Protein AF-A0A345ILT1-F1 (afdb_monomer)

Foldseek 3Di:
DDDPDDDPPPPPPPPVPPPQPFDQDPNATEGEDADPPDDPPDQKAWDDDPRHIYIYGHPVNDDLLSVQLRVQLVVCVVVQVVVQQVLVVVPPVCRPSSSSRSNVRSVVVVVVVVVPVVVVVVVVPPPDD

Radius of gyration: 21.68 Å; Cα contacts (8 Å, |Δi|>4): 166; chains: 1; bounding box: 32×53×78 Å

Solvent-accessible surface area (backbone atoms only — not comparable to full-atom values): 7769 Å² total; per-residue (Å²): 137,92,89,86,87,88,85,84,83,79,82,72,74,80,62,81,72,74,80,42,63,72,44,71,57,96,84,43,41,35,32,48,44,80,41,80,92,55,62,90,95,51,54,59,49,58,44,84,53,98,91,26,32,42,35,38,27,26,80,94,53,77,42,74,55,53,57,33,23,37,47,23,45,61,72,43,71,69,64,38,62,84,58,44,55,65,22,38,84,82,34,75,80,16,34,46,21,55,49,22,45,6,50,51,44,16,50,53,53,48,56,53,61,68,62,38,67,81,46,54,72,62,60,76,70,74,85,81,129

Structure (mmCIF, N/CA/C/O backbone):
data_AF-A0A345ILT1-F1
#
_entry.id   AF-A0A345ILT1-F1
#
loop_
_atom_site.group_PDB
_atom_site.id
_atom_site.type_symbol
_atom_site.label_atom_id
_atom_site.label_alt_id
_atom_site.label_comp_id
_atom_site.label_asym_id
_atom_site.label_entity_id
_atom_site.label_seq_id
_atom_site.pdbx_PDB_ins_code
_atom_site.Cartn_x
_atom_site.Cartn_y
_atom_site.Cartn_z
_atom_site.occupancy
_atom_site.B_iso_or_equiv
_atom_site.auth_seq_id
_atom_site.auth_comp_id
_atom_site.auth_asym_id
_atom_site.auth_atom_id
_atom_site.pdbx_PDB_model_num
ATOM 1 N N . MET A 1 1 ? -11.183 -17.141 58.256 1.00 47.41 1 MET A N 1
ATOM 2 C CA . MET A 1 1 ? -10.389 -16.705 57.073 1.00 47.41 1 MET A CA 1
ATOM 3 C C . MET A 1 1 ? -11.132 -17.110 55.795 1.00 47.41 1 MET A C 1
ATOM 5 O O . MET A 1 1 ? -11.950 -18.013 55.892 1.00 47.41 1 MET A O 1
ATOM 9 N N . LYS A 1 2 ? -10.848 -16.487 54.634 1.00 47.28 2 LYS A N 1
ATOM 10 C CA . LYS A 1 2 ? -11.517 -16.680 53.313 1.00 47.28 2 LYS A CA 1
ATOM 11 C C . LYS A 1 2 ? -12.909 -16.022 53.119 1.00 47.28 2 LYS A C 1
ATOM 13 O O . LYS A 1 2 ? -13.900 -16.703 52.892 1.00 47.28 2 LYS A O 1
ATOM 18 N N . LYS A 1 3 ? -12.953 -14.682 53.104 1.00 49.16 3 LYS A N 1
ATOM 19 C CA . LYS A 1 3 ? -13.988 -13.868 52.417 1.00 49.16 3 LYS A CA 1
ATOM 20 C C . LYS A 1 3 ? -13.350 -12.600 51.812 1.00 49.16 3 LYS A C 1
ATOM 22 O O . LYS A 1 3 ? -13.637 -11.500 52.262 1.00 49.16 3 LYS A O 1
ATOM 27 N N . LEU A 1 4 ? -12.410 -12.752 50.868 1.00 53.56 4 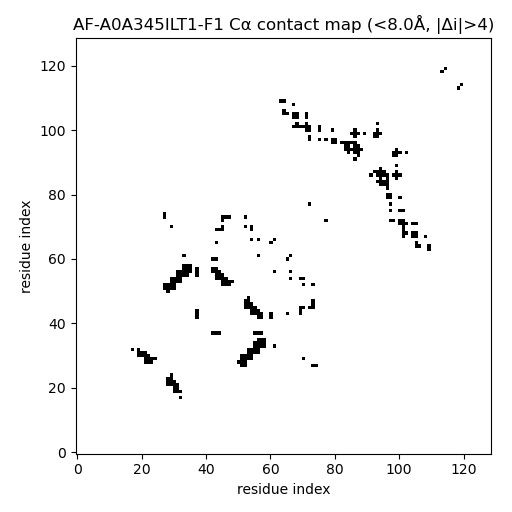LEU A N 1
ATOM 28 C CA . LEU A 1 4 ? -11.697 -11.605 50.270 1.00 53.56 4 LEU A CA 1
ATOM 29 C C . LEU A 1 4 ? -11.082 -11.889 48.878 1.00 53.56 4 LEU A C 1
ATOM 31 O O . LEU A 1 4 ? -9.928 -11.561 48.636 1.00 53.56 4 LEU A O 1
ATOM 35 N N . LEU A 1 5 ? -11.818 -12.538 47.967 1.00 49.97 5 LEU A N 1
ATOM 36 C CA . LEU A 1 5 ? -11.352 -12.814 46.591 1.00 49.97 5 LEU A CA 1
ATOM 37 C C . LEU A 1 5 ? -12.488 -12.696 45.552 1.00 49.97 5 LEU A C 1
ATOM 39 O O . LEU A 1 5 ? -12.626 -13.531 44.666 1.00 49.97 5 LEU A O 1
ATOM 43 N N . LEU A 1 6 ? -13.326 -11.659 45.664 1.00 49.72 6 LEU A N 1
ATOM 44 C CA . LEU A 1 6 ? -14.393 -11.375 44.692 1.00 49.72 6 LEU A CA 1
ATOM 45 C C . LEU A 1 6 ? -14.473 -9.869 44.365 1.00 49.72 6 LEU A C 1
ATOM 47 O O . LEU A 1 6 ? -15.505 -9.230 44.529 1.00 49.72 6 LEU A O 1
ATOM 51 N N . ALA A 1 7 ? -13.339 -9.288 43.960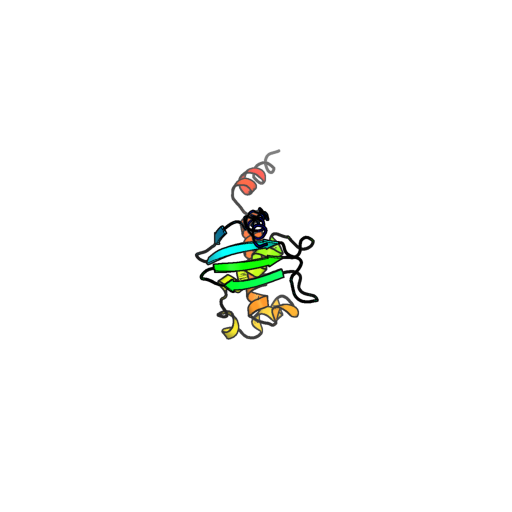 1.00 45.56 7 ALA A N 1
ATOM 52 C CA . ALA A 1 7 ? -13.211 -7.851 43.681 1.00 45.56 7 ALA A CA 1
ATOM 53 C C . ALA A 1 7 ? -12.246 -7.536 42.516 1.00 45.56 7 ALA A C 1
ATOM 55 O O . ALA A 1 7 ? -11.592 -6.498 42.521 1.00 45.56 7 ALA A O 1
ATOM 56 N N . LEU A 1 8 ? -12.121 -8.435 41.528 1.00 46.31 8 LEU A N 1
ATOM 57 C CA . LEU A 1 8 ? -11.180 -8.269 40.405 1.00 46.31 8 LEU A CA 1
ATOM 58 C C . LEU A 1 8 ? -11.764 -8.645 39.027 1.00 46.31 8 LEU A C 1
ATOM 60 O O . LEU A 1 8 ? -11.050 -9.113 38.149 1.00 46.31 8 LEU A O 1
ATOM 64 N N . SER A 1 9 ? -13.070 -8.439 38.836 1.00 49.53 9 SER A N 1
ATOM 65 C CA . SER A 1 9 ? -13.788 -8.702 37.573 1.00 49.53 9 SER A CA 1
ATOM 66 C C . SER A 1 9 ? -14.469 -7.464 36.964 1.00 49.53 9 SER A C 1
ATOM 68 O O . SER A 1 9 ? -15.180 -7.588 35.973 1.00 49.53 9 SER A O 1
ATOM 70 N N . LEU A 1 10 ? -14.249 -6.270 37.532 1.00 47.06 10 LEU A N 1
ATOM 71 C CA . LEU A 1 10 ? -14.857 -5.005 37.080 1.00 47.06 10 LEU A CA 1
ATOM 72 C C . LEU A 1 10 ? -13.886 -4.017 36.417 1.00 47.06 10 LEU A C 1
ATOM 74 O O . LEU A 1 10 ? -14.286 -2.908 36.075 1.00 47.06 10 LEU A O 1
ATOM 78 N N . LEU A 1 11 ? -12.655 -4.438 36.115 1.00 46.91 11 LEU A N 1
ATOM 79 C CA . LEU A 1 11 ? -11.849 -3.775 35.085 1.00 46.91 11 LEU A CA 1
ATOM 80 C C . LEU A 1 11 ? -12.326 -4.234 33.701 1.00 46.91 11 LEU A C 1
ATOM 82 O O . LEU A 1 11 ? -11.602 -4.872 32.939 1.00 46.91 11 LEU A O 1
ATOM 86 N N . CYS A 1 12 ? -13.580 -3.894 33.390 1.00 44.66 12 CYS A N 1
ATOM 87 C CA . CYS A 1 12 ? -14.046 -3.827 32.017 1.00 44.66 12 CYS A CA 1
ATOM 88 C C . CYS A 1 12 ? -13.291 -2.665 31.372 1.00 44.66 12 CYS A C 1
ATOM 90 O O . CYS A 1 12 ? -13.715 -1.511 31.438 1.00 44.66 12 CYS A O 1
ATOM 92 N N . SER A 1 13 ? -12.104 -2.966 30.845 1.00 46.03 13 SER A N 1
ATOM 93 C CA . SER A 1 13 ? -11.289 -2.005 30.122 1.00 46.03 13 SER A CA 1
ATOM 94 C C . SER A 1 13 ? -12.055 -1.561 28.885 1.00 46.03 13 SER A C 1
ATOM 96 O O . SER A 1 13 ? -11.930 -2.160 27.817 1.00 46.03 13 SER A O 1
ATOM 98 N N . CYS A 1 14 ? -12.785 -0.455 29.024 1.00 48.41 14 CYS A N 1
ATOM 99 C CA . CYS A 1 14 ? -13.198 0.416 27.933 1.00 48.41 14 CYS A CA 1
ATO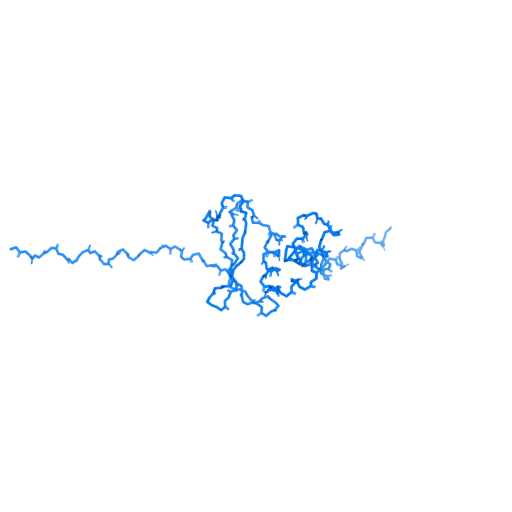M 100 C C . CYS A 1 14 ? -11.957 1.079 27.316 1.00 48.41 14 CYS A C 1
ATOM 102 O O . CYS A 1 14 ? -11.858 2.301 27.229 1.00 48.41 14 CYS A O 1
ATOM 104 N N . ALA A 1 15 ? -10.997 0.261 26.875 1.00 48.28 15 ALA A N 1
ATOM 105 C CA . ALA A 1 15 ? -10.126 0.662 25.799 1.00 48.28 15 ALA A CA 1
ATOM 106 C C . ALA A 1 15 ? -11.061 1.057 24.650 1.00 48.28 15 ALA A C 1
ATOM 108 O O . ALA A 1 15 ? -11.935 0.255 24.296 1.00 48.28 15 ALA A O 1
ATOM 109 N N . PRO A 1 16 ? -10.928 2.259 24.067 1.00 44.34 16 PRO A N 1
ATOM 110 C CA . PRO A 1 16 ? -11.547 2.509 22.787 1.00 44.34 16 PRO A CA 1
ATOM 111 C C . PRO A 1 16 ? -10.925 1.494 21.832 1.00 44.34 16 PRO A C 1
ATOM 113 O O . PRO A 1 16 ? -9.778 1.639 21.407 1.00 44.34 16 PRO A O 1
ATOM 116 N N . ALA A 1 17 ? -11.671 0.431 21.531 1.00 45.09 17 ALA A N 1
ATOM 117 C CA . ALA A 1 17 ? -11.400 -0.393 20.375 1.00 45.09 17 ALA A CA 1
ATOM 118 C C . ALA A 1 17 ? -11.501 0.571 19.199 1.00 45.09 17 ALA A C 1
ATOM 120 O O . ALA A 1 17 ? -12.613 0.923 18.802 1.00 45.09 17 ALA A O 1
ATOM 121 N N . LEU A 1 18 ? -10.342 1.080 18.747 1.00 42.72 18 LEU A N 1
ATOM 122 C CA . LEU A 1 18 ? -10.237 2.040 17.655 1.00 42.72 18 LEU A CA 1
ATOM 123 C C . LEU A 1 18 ? -11.155 1.522 16.559 1.00 42.72 18 LEU A C 1
ATOM 125 O O . LEU A 1 18 ? -10.899 0.441 16.018 1.00 42.72 18 LEU A O 1
ATOM 129 N N . GLN A 1 19 ? -12.240 2.256 16.295 1.00 44.56 19 GLN A N 1
ATOM 130 C CA . GLN A 1 19 ? -13.208 1.904 15.267 1.00 44.56 19 GLN A CA 1
ATOM 131 C C . GLN A 1 19 ? -12.507 2.087 13.927 1.00 44.56 19 GLN A C 1
ATOM 133 O O . GLN A 1 19 ? -12.617 3.120 13.277 1.00 44.56 19 GLN A O 1
ATOM 138 N N . SER A 1 20 ? -11.717 1.075 13.571 1.00 53.62 20 SER A N 1
ATOM 139 C CA . SER A 1 20 ? -11.012 0.960 12.309 1.00 53.62 20 SER A CA 1
ATOM 140 C C . SER A 1 20 ? -12.098 0.986 11.245 1.00 53.62 20 SER A C 1
ATOM 142 O O . SER A 1 20 ? -12.893 0.038 11.215 1.00 53.62 20 SER A O 1
ATOM 144 N N . PRO A 1 21 ? -12.210 2.055 10.434 1.00 60.97 21 PRO A N 1
ATOM 145 C CA . PRO A 1 21 ? -13.288 2.157 9.470 1.00 60.97 21 PRO A CA 1
ATOM 146 C C . PRO A 1 21 ? -13.183 0.962 8.527 1.00 60.97 21 PRO A C 1
ATOM 148 O O . PRO A 1 21 ? -12.169 0.771 7.854 1.00 60.97 21 PRO A O 1
ATOM 151 N N . ALA A 1 22 ? -14.215 0.120 8.558 1.00 68.25 22 ALA A N 1
ATOM 152 C CA . ALA A 1 22 ? -14.333 -1.025 7.680 1.00 68.25 22 ALA A CA 1
ATOM 153 C C . ALA A 1 22 ? -14.967 -0.547 6.374 1.00 68.25 22 ALA A C 1
ATOM 155 O O . ALA A 1 22 ? -16.083 -0.028 6.378 1.00 68.25 22 ALA A O 1
ATOM 156 N N . ALA A 1 23 ? -14.250 -0.711 5.269 1.00 78.88 23 ALA A N 1
ATOM 157 C CA . ALA A 1 23 ? -14.709 -0.339 3.937 1.00 78.88 23 ALA A CA 1
ATOM 158 C C . ALA A 1 23 ? -14.544 -1.530 2.994 1.00 78.88 23 ALA A C 1
ATOM 160 O O . ALA A 1 23 ? -13.636 -2.331 3.180 1.00 78.88 23 ALA A O 1
ATOM 161 N N . THR A 1 24 ? -15.370 -1.628 1.955 1.00 85.81 24 THR A N 1
ATOM 162 C CA . THR A 1 24 ? -15.113 -2.549 0.842 1.00 85.81 24 THR A CA 1
ATOM 163 C C . THR A 1 24 ? -14.712 -1.723 -0.368 1.00 85.81 24 THR A C 1
ATOM 165 O O . THR A 1 24 ? -15.528 -0.962 -0.887 1.00 85.81 24 THR A O 1
ATOM 168 N N . ILE A 1 25 ? -13.462 -1.849 -0.809 1.00 85.31 25 ILE A N 1
ATOM 169 C CA . ILE A 1 25 ? -12.898 -1.061 -1.911 1.00 85.31 25 ILE A CA 1
ATOM 170 C C . ILE A 1 25 ? -12.522 -2.030 -3.031 1.00 85.31 25 ILE A C 1
ATOM 172 O O . ILE A 1 25 ? -11.738 -2.948 -2.824 1.00 85.31 25 ILE A O 1
ATOM 176 N N . HIS A 1 26 ? -13.144 -1.877 -4.204 1.00 86.19 26 HIS A N 1
ATOM 177 C CA . HIS A 1 26 ? -12.990 -2.793 -5.349 1.00 86.19 26 HIS A CA 1
ATOM 178 C C . HIS A 1 26 ? -13.174 -4.289 -5.003 1.00 86.19 26 HIS A C 1
ATOM 180 O O . HIS A 1 26 ? -12.513 -5.155 -5.563 1.00 86.19 26 HIS A O 1
ATOM 186 N N . GLY A 1 27 ? -14.084 -4.597 -4.071 1.00 85.94 27 GLY A N 1
ATOM 187 C CA . GLY A 1 27 ? -14.350 -5.965 -3.606 1.00 85.94 27 GLY A CA 1
ATOM 188 C C . GLY A 1 27 ? -13.423 -6.462 -2.490 1.00 85.94 27 GLY A C 1
ATOM 189 O O . GLY A 1 27 ? -13.726 -7.483 -1.881 1.00 85.94 27 GLY A O 1
ATOM 190 N N . VAL A 1 28 ? -12.356 -5.729 -2.154 1.00 89.06 28 VAL A N 1
ATOM 191 C CA . VAL A 1 28 ? -11.495 -6.014 -0.997 1.00 89.06 28 VAL A CA 1
ATOM 192 C C . VAL A 1 28 ? -12.134 -5.421 0.263 1.00 89.06 28 VAL A C 1
ATOM 194 O O . VAL A 1 28 ? -12.282 -4.199 0.332 1.00 89.06 28 VAL A O 1
ATOM 197 N N . PRO A 1 29 ? -12.509 -6.223 1.276 1.00 92.88 29 PRO A N 1
ATOM 198 C CA . PRO A 1 29 ? -12.836 -5.706 2.600 1.00 92.88 29 PRO A CA 1
ATOM 199 C C . PRO A 1 29 ? -11.551 -5.251 3.306 1.00 92.88 29 PRO A C 1
ATOM 201 O O . PRO A 1 29 ? -10.611 -6.026 3.466 1.00 92.88 29 PRO A O 1
ATOM 204 N N . VAL A 1 30 ? -11.513 -3.992 3.733 1.00 92.62 30 VAL A N 1
ATOM 205 C CA . VAL A 1 30 ? -10.354 -3.288 4.298 1.00 92.62 30 VAL A CA 1
ATOM 206 C C . VAL A 1 30 ? -10.667 -2.808 5.712 1.00 92.62 30 VAL A C 1
ATOM 208 O O . VAL A 1 30 ? -11.780 -2.357 5.987 1.00 92.62 30 VAL A O 1
ATOM 211 N N . ARG A 1 31 ? -9.672 -2.844 6.601 1.00 94.31 31 ARG A N 1
ATOM 212 C CA . ARG A 1 31 ? -9.669 -2.134 7.887 1.00 94.31 31 ARG A CA 1
ATOM 213 C C . ARG A 1 31 ? -8.400 -1.304 8.022 1.00 94.31 31 ARG A C 1
ATOM 215 O O . ARG A 1 31 ? -7.309 -1.816 7.788 1.00 94.31 31 ARG A O 1
ATOM 222 N N . TYR A 1 32 ? -8.546 -0.059 8.461 1.00 92.25 32 TYR A N 1
ATOM 223 C CA . TYR A 1 32 ? -7.428 0.854 8.699 1.00 92.25 32 TYR A CA 1
ATOM 224 C C . TYR A 1 32 ? -7.122 0.996 10.192 1.00 92.25 32 TYR A C 1
ATOM 226 O O . TYR A 1 32 ? -8.010 1.345 10.968 1.00 92.25 32 TYR A O 1
ATOM 234 N N . GLN A 1 33 ? -5.867 0.780 10.586 1.00 94.25 33 GLN A N 1
ATOM 235 C CA . GLN A 1 33 ? -5.395 0.918 11.964 1.00 94.25 33 GLN A CA 1
ATOM 236 C C . GLN A 1 33 ? -4.190 1.868 12.036 1.00 94.25 33 GLN A C 1
ATOM 238 O O . GLN A 1 33 ? -3.112 1.566 11.530 1.00 94.25 33 GLN A O 1
ATOM 243 N N . VAL A 1 34 ? -4.339 2.992 12.737 1.00 94.12 34 VAL A N 1
ATOM 244 C CA . VAL A 1 34 ? -3.197 3.850 13.084 1.00 94.12 34 VAL A CA 1
ATOM 245 C C . VAL A 1 34 ? -2.447 3.221 14.263 1.00 94.12 34 VAL A C 1
ATOM 247 O O . VAL A 1 34 ? -3.068 2.883 15.274 1.00 94.12 34 VAL A O 1
ATOM 250 N N . THR A 1 35 ? -1.135 3.001 14.139 1.00 92.75 35 THR A N 1
ATOM 251 C CA . THR A 1 35 ? -0.335 2.336 15.183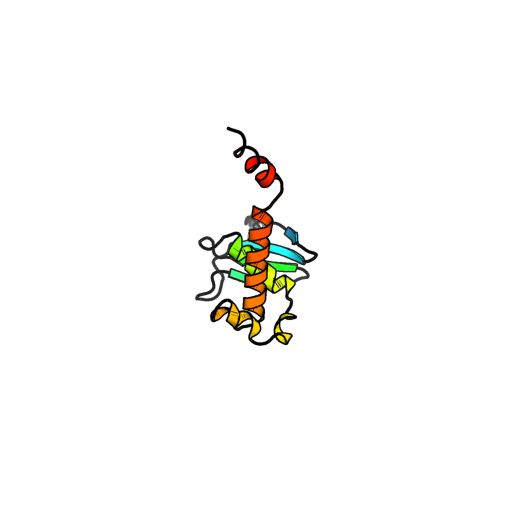 1.00 92.75 35 THR A CA 1
ATOM 252 C C . THR A 1 35 ? 1.166 2.614 15.067 1.00 92.75 35 THR A C 1
ATOM 254 O O . THR A 1 35 ? 1.703 2.710 13.969 1.00 92.75 35 THR A O 1
ATOM 257 N N . GLU A 1 36 ? 1.854 2.677 16.209 1.00 92.00 36 GLU A N 1
ATOM 258 C CA . GLU A 1 36 ? 3.325 2.701 16.278 1.00 92.00 36 GLU A CA 1
ATOM 259 C C . GLU A 1 36 ? 3.954 1.300 16.179 1.00 92.00 36 GLU A C 1
ATOM 261 O O . GLU A 1 36 ? 5.157 1.171 15.952 1.00 92.00 36 GLU A O 1
ATOM 266 N N . ALA A 1 37 ? 3.155 0.234 16.327 1.00 91.12 37 ALA A N 1
ATOM 267 C CA . ALA A 1 37 ? 3.610 -1.157 16.335 1.00 91.12 37 ALA A CA 1
ATOM 268 C C . ALA A 1 37 ? 3.872 -1.693 14.910 1.00 91.12 37 ALA A C 1
ATOM 270 O O . ALA A 1 37 ? 3.238 -2.647 14.454 1.00 91.12 37 ALA A O 1
ATOM 271 N N . LEU A 1 38 ? 4.811 -1.052 14.213 1.00 92.44 38 LEU A N 1
ATOM 272 C CA . LEU A 1 38 ? 5.314 -1.413 12.887 1.00 92.44 38 LEU A CA 1
ATOM 273 C C . LEU A 1 38 ? 6.839 -1.619 12.928 1.00 92.44 38 LEU A C 1
ATOM 275 O O . LEU A 1 38 ? 7.504 -0.935 13.715 1.00 92.44 38 LEU A O 1
ATOM 279 N N . PRO A 1 39 ? 7.410 -2.507 12.086 1.00 89.62 39 PRO A N 1
ATOM 280 C CA . PRO A 1 39 ? 8.853 -2.748 12.030 1.00 89.62 39 PRO A CA 1
ATOM 281 C C . PRO A 1 39 ? 9.698 -1.475 11.852 1.00 89.62 39 PRO A C 1
ATOM 283 O O . PRO A 1 39 ? 9.240 -0.448 11.339 1.00 89.62 39 PRO A O 1
ATOM 286 N N . GLY A 1 40 ? 10.961 -1.529 12.283 1.00 88.00 40 GLY A N 1
ATOM 287 C CA . GLY A 1 40 ? 11.906 -0.422 12.103 1.00 88.00 40 GLY A CA 1
ATOM 288 C C . GLY A 1 40 ? 12.020 -0.018 10.629 1.00 88.00 40 GLY A C 1
ATOM 289 O O . GLY A 1 40 ? 12.084 -0.876 9.758 1.00 88.00 40 GLY A O 1
ATOM 290 N N . GLY A 1 41 ? 11.994 1.287 10.342 1.00 84.94 41 GLY A N 1
ATOM 291 C CA . GLY A 1 41 ? 12.007 1.820 8.969 1.00 84.94 41 GLY A CA 1
ATOM 292 C C . GLY A 1 41 ? 10.668 1.767 8.212 1.00 84.94 41 GLY A C 1
ATOM 293 O O . GLY A 1 41 ? 10.502 2.499 7.243 1.00 84.94 41 GLY A O 1
ATOM 294 N N . THR A 1 42 ? 9.682 0.990 8.669 1.00 90.25 42 THR A N 1
ATOM 295 C CA . THR A 1 42 ? 8.382 0.832 7.993 1.00 90.25 42 THR A CA 1
ATOM 296 C C . THR A 1 42 ? 7.368 1.896 8.426 1.00 90.25 42 THR A C 1
ATOM 298 O O . THR A 1 42 ? 7.036 1.992 9.606 1.00 90.25 42 THR A O 1
ATOM 301 N N . ASN A 1 43 ? 6.838 2.681 7.482 1.00 94.81 43 ASN A N 1
ATOM 302 C CA . ASN A 1 43 ? 5.819 3.708 7.758 1.00 94.81 43 ASN A CA 1
ATOM 303 C C . ASN A 1 43 ? 4.378 3.177 7.706 1.00 94.81 43 ASN A C 1
ATOM 305 O O . ASN A 1 43 ? 3.505 3.712 8.395 1.00 94.81 43 ASN A O 1
ATOM 309 N N . ALA A 1 44 ? 4.140 2.139 6.907 1.00 96.31 44 ALA A N 1
ATOM 310 C CA . ALA A 1 44 ? 2.849 1.501 6.714 1.00 96.31 44 ALA A CA 1
ATOM 311 C C . ALA A 1 44 ? 3.020 0.029 6.290 1.00 96.31 44 ALA A C 1
ATOM 313 O O . ALA A 1 44 ? 4.123 -0.372 5.921 1.00 96.31 44 ALA A O 1
ATOM 314 N N . SER A 1 45 ? 1.976 -0.789 6.440 1.00 95.69 45 SER A N 1
ATOM 315 C CA . SER A 1 45 ? 1.957 -2.166 5.935 1.00 95.69 45 SER A CA 1
ATOM 316 C C . SER A 1 45 ? 0.542 -2.704 5.705 1.00 95.69 45 SER A C 1
ATOM 318 O O . SER A 1 45 ? -0.390 -2.389 6.455 1.00 95.69 45 SER A O 1
ATOM 320 N N . ALA A 1 46 ? 0.400 -3.589 4.719 1.00 95.56 46 ALA A N 1
ATOM 321 C CA . ALA A 1 46 ? -0.844 -4.258 4.358 1.00 95.56 46 ALA A CA 1
ATOM 322 C C . ALA A 1 46 ? -0.738 -5.782 4.509 1.00 95.56 46 ALA A C 1
ATOM 324 O O . ALA A 1 46 ? 0.161 -6.420 3.958 1.00 95.56 46 ALA A O 1
ATOM 325 N N . HIS A 1 47 ? -1.686 -6.394 5.225 1.00 93.38 47 HIS A N 1
ATOM 326 C CA . HIS A 1 47 ? -1.734 -7.850 5.394 1.00 93.38 47 HIS A CA 1
ATOM 327 C C . HIS A 1 47 ? -3.163 -8.392 5.355 1.00 93.38 47 HIS A C 1
ATOM 329 O O . HIS A 1 47 ? -4.066 -7.846 5.986 1.00 93.38 47 HIS A O 1
ATOM 335 N N . TRP A 1 48 ? -3.359 -9.528 4.688 1.00 93.19 48 TRP A N 1
ATOM 336 C CA . TRP A 1 48 ? -4.606 -10.284 4.770 1.00 93.19 48 TRP A CA 1
ATOM 337 C C . TRP A 1 48 ? -4.701 -11.033 6.108 1.00 93.19 48 TRP A C 1
ATOM 339 O O . TRP A 1 48 ? -3.851 -11.862 6.431 1.00 93.19 48 TRP A O 1
ATOM 349 N N . LEU A 1 49 ? -5.752 -10.758 6.881 1.00 90.50 49 LEU A N 1
ATOM 350 C CA . LEU A 1 49 ? -6.031 -11.368 8.180 1.00 90.50 49 LEU A CA 1
ATOM 351 C C . LEU A 1 49 ? -7.540 -11.586 8.328 1.00 90.50 49 LEU A C 1
ATOM 353 O O . LEU A 1 49 ? -8.316 -10.664 8.115 1.00 90.50 49 LEU A O 1
ATOM 357 N N . GLY A 1 50 ? -7.982 -12.788 8.712 1.00 87.81 50 GLY A N 1
ATOM 358 C CA . GLY A 1 50 ? -9.392 -13.039 9.058 1.00 87.81 50 GLY A CA 1
ATOM 359 C C . GLY A 1 50 ? -10.399 -12.546 8.007 1.00 87.81 50 GLY A C 1
ATOM 360 O O . GLY A 1 50 ? -11.354 -11.849 8.351 1.00 87.81 50 GLY A O 1
ATOM 361 N N . GLY A 1 51 ? -10.139 -12.830 6.727 1.00 90.94 51 GLY A N 1
ATOM 362 C CA . GLY A 1 51 ? -11.010 -12.455 5.608 1.00 90.94 51 GLY A CA 1
ATOM 363 C C . GLY A 1 51 ? -10.998 -10.975 5.207 1.00 90.94 51 GLY A C 1
ATOM 364 O O . GLY A 1 51 ? -11.827 -10.589 4.390 1.00 90.94 51 GLY A O 1
ATOM 365 N N . HIS A 1 52 ? -10.098 -10.146 5.747 1.00 93.50 52 HIS A N 1
ATOM 366 C CA . HIS A 1 52 ? -9.956 -8.739 5.360 1.00 93.50 52 HIS A CA 1
ATOM 367 C C . HIS A 1 52 ? -8.496 -8.305 5.207 1.00 93.50 52 HIS A C 1
ATOM 369 O O . HIS A 1 52 ? -7.586 -8.879 5.800 1.00 93.50 52 HIS A O 1
ATOM 375 N N . CYS A 1 53 ? -8.285 -7.264 4.411 1.00 95.50 53 CYS A N 1
ATOM 376 C CA . CYS A 1 53 ? -7.041 -6.520 4.325 1.00 95.50 53 CYS A CA 1
ATOM 377 C C . CYS A 1 53 ? -6.926 -5.592 5.544 1.00 95.50 53 CYS A C 1
ATOM 379 O O . CYS A 1 53 ? -7.727 -4.670 5.708 1.00 95.50 53 CYS A O 1
ATOM 381 N N . LEU A 1 54 ? -5.954 -5.828 6.420 1.00 95.62 54 LEU A N 1
ATOM 382 C CA . LEU A 1 54 ? -5.601 -4.921 7.505 1.00 95.62 54 LEU A CA 1
ATOM 383 C C . LEU A 1 54 ? -4.452 -4.021 7.045 1.00 95.62 54 LEU A C 1
ATOM 385 O O . LEU A 1 54 ? -3.338 -4.500 6.838 1.00 95.62 54 LEU A O 1
ATOM 389 N N . ILE A 1 55 ? -4.732 -2.724 6.924 1.00 95.81 55 ILE A N 1
ATOM 390 C CA . ILE A 1 55 ? -3.750 -1.687 6.604 1.00 95.81 55 ILE A CA 1
ATOM 391 C C . ILE A 1 55 ? -3.370 -0.969 7.897 1.00 95.81 55 ILE A C 1
ATOM 393 O O . ILE A 1 55 ? -4.227 -0.410 8.589 1.00 95.81 55 ILE A O 1
ATOM 397 N N . ARG A 1 56 ? -2.079 -0.977 8.221 1.00 96.19 56 ARG A N 1
ATOM 398 C CA . ARG A 1 56 ? -1.491 -0.286 9.371 1.00 96.19 56 ARG A CA 1
ATOM 399 C C . ARG A 1 56 ? -0.637 0.878 8.907 1.00 96.19 56 ARG A C 1
ATOM 401 O O . ARG A 1 56 ? 0.104 0.729 7.948 1.00 96.19 56 ARG A O 1
ATOM 408 N N . VAL A 1 57 ? -0.713 2.017 9.593 1.00 96.06 57 VAL A N 1
ATOM 409 C CA . VAL A 1 57 ? 0.091 3.214 9.276 1.00 96.06 57 VAL A CA 1
ATOM 410 C C . VAL A 1 57 ? 0.526 3.911 10.564 1.00 96.06 57 VAL A C 1
ATOM 412 O O . VAL A 1 57 ? -0.262 3.997 11.512 1.00 96.06 57 VAL A O 1
ATOM 415 N N . ARG A 1 58 ? 1.755 4.438 10.611 1.00 95.50 58 ARG A N 1
ATOM 416 C CA . ARG A 1 58 ? 2.209 5.286 11.728 1.00 95.50 58 ARG A CA 1
ATOM 417 C C . ARG A 1 58 ? 1.447 6.620 11.762 1.00 95.50 58 ARG A C 1
ATOM 419 O O . ARG A 1 58 ? 1.188 7.176 10.695 1.00 95.50 58 ARG A O 1
ATOM 426 N N . PRO A 1 59 ? 1.146 7.200 12.942 1.00 92.56 59 PRO A N 1
ATOM 427 C CA . PRO A 1 59 ? 0.420 8.471 13.060 1.00 92.56 59 PRO A CA 1
ATOM 428 C C . PRO A 1 59 ? 0.964 9.605 12.178 1.00 92.56 59 PRO A C 1
ATOM 430 O O . PRO A 1 59 ? 0.187 10.301 11.531 1.00 92.56 59 PRO A O 1
ATOM 433 N N . GLY A 1 60 ? 2.291 9.757 12.096 1.00 92.62 60 GLY A N 1
ATOM 434 C CA . GLY A 1 60 ? 2.947 10.787 11.278 1.00 92.62 60 GLY A CA 1
ATOM 435 C C . GLY A 1 60 ? 3.011 10.506 9.769 1.00 92.62 60 GLY A C 1
ATOM 436 O O . GLY A 1 60 ? 3.499 11.352 9.027 1.00 92.62 60 GLY A O 1
ATOM 437 N N . ALA A 1 61 ? 2.545 9.341 9.306 1.00 92.75 61 ALA A N 1
ATOM 438 C CA . ALA A 1 61 ? 2.647 8.894 7.912 1.00 92.75 61 ALA A CA 1
ATOM 439 C C . ALA A 1 61 ? 1.282 8.729 7.209 1.00 92.75 61 ALA A C 1
ATOM 441 O O . ALA A 1 61 ? 1.220 8.263 6.071 1.00 92.75 61 ALA A O 1
ATOM 442 N N . VAL A 1 62 ? 0.171 9.096 7.860 1.00 92.81 62 VAL A N 1
ATOM 443 C CA . VAL A 1 62 ? -1.176 8.916 7.296 1.00 92.81 62 VAL A CA 1
ATOM 444 C C . VAL A 1 62 ? -1.419 9.898 6.145 1.00 92.81 62 VAL A C 1
ATOM 446 O O . VAL A 1 62 ? -1.773 11.056 6.352 1.00 92.81 62 VAL A O 1
ATOM 449 N N . THR A 1 63 ? -1.269 9.418 4.909 1.00 91.00 63 THR A N 1
ATOM 450 C CA . THR A 1 63 ? -1.611 10.156 3.683 1.00 91.00 63 THR A CA 1
ATOM 451 C C . THR A 1 63 ? -2.489 9.304 2.772 1.00 91.00 63 THR A C 1
ATOM 453 O O . THR A 1 63 ? -2.410 8.076 2.792 1.00 91.00 63 THR A O 1
ATOM 456 N N . SER A 1 64 ? -3.313 9.937 1.933 1.00 88.62 64 SER A N 1
ATOM 457 C CA . SER A 1 64 ? -4.143 9.226 0.950 1.00 88.62 64 SER A CA 1
ATOM 458 C C . SER A 1 64 ? -3.316 8.391 -0.032 1.00 88.62 64 SER A C 1
ATOM 460 O O . SER A 1 64 ? -3.760 7.317 -0.424 1.00 88.62 64 SER A O 1
ATOM 462 N N . LEU A 1 65 ? -2.115 8.856 -0.394 1.00 91.12 65 LEU A N 1
ATOM 463 C CA . LEU A 1 65 ? -1.202 8.137 -1.282 1.00 91.12 65 LEU A CA 1
ATOM 464 C C . LEU A 1 65 ? -0.670 6.856 -0.624 1.00 91.12 65 LEU A C 1
ATOM 466 O O . LEU A 1 65 ? -0.739 5.798 -1.240 1.00 91.12 65 LEU A O 1
ATOM 470 N N . ILE A 1 66 ? -0.220 6.931 0.635 1.00 93.44 66 ILE A N 1
ATOM 471 C CA . ILE A 1 66 ? 0.235 5.755 1.397 1.00 93.44 66 ILE A CA 1
ATOM 472 C C . ILE A 1 66 ? -0.924 4.770 1.597 1.00 93.44 66 ILE A C 1
ATOM 474 O O . ILE A 1 66 ? -0.792 3.598 1.270 1.00 93.44 66 ILE A O 1
ATOM 478 N N . LEU A 1 67 ? -2.101 5.238 2.025 1.00 93.50 67 LEU A N 1
ATOM 479 C CA . LEU A 1 67 ? -3.275 4.371 2.210 1.00 93.50 67 LEU A CA 1
ATOM 480 C C . LEU A 1 67 ? -3.738 3.688 0.910 1.00 93.50 67 LEU A C 1
ATOM 482 O O . LEU A 1 67 ? -4.263 2.575 0.962 1.00 93.50 67 LEU A O 1
ATOM 486 N N . ALA A 1 68 ? -3.562 4.342 -0.243 1.00 93.38 68 ALA A N 1
ATOM 487 C CA . ALA A 1 68 ? -3.859 3.758 -1.546 1.00 93.38 68 ALA A CA 1
ATOM 488 C C . ALA A 1 68 ? -2.770 2.770 -2.005 1.00 93.38 68 ALA A C 1
ATOM 490 O O . ALA A 1 68 ? -3.118 1.739 -2.568 1.00 93.38 68 ALA A O 1
ATOM 491 N N . HIS A 1 69 ? -1.491 3.034 -1.724 1.00 95.19 69 HIS A N 1
ATOM 492 C CA . HIS A 1 69 ? -0.380 2.111 -1.994 1.00 95.19 69 HIS A CA 1
ATOM 493 C C . HIS A 1 69 ? -0.560 0.801 -1.208 1.00 95.19 69 HIS A C 1
ATOM 495 O O . HIS A 1 69 ? -0.633 -0.269 -1.809 1.00 95.19 69 HIS A O 1
ATOM 501 N N . GLU A 1 70 ? -0.817 0.882 0.099 1.00 96.38 70 GLU A N 1
ATOM 502 C CA . GLU A 1 70 ? -1.099 -0.294 0.938 1.00 96.38 70 GLU A CA 1
ATOM 503 C C . GLU A 1 70 ? -2.320 -1.100 0.455 1.00 96.38 70 GLU A C 1
ATOM 505 O O . GLU A 1 70 ? -2.314 -2.333 0.421 1.00 96.38 70 GLU A O 1
ATOM 510 N N . LEU A 1 71 ? -3.377 -0.412 0.013 1.00 95.38 71 LEU A N 1
ATOM 511 C CA . LEU A 1 71 ? -4.526 -1.060 -0.622 1.00 95.38 71 LEU A CA 1
ATOM 512 C C . LEU A 1 71 ? -4.140 -1.755 -1.938 1.00 95.38 71 LEU A C 1
ATOM 514 O O . LEU A 1 71 ? -4.668 -2.826 -2.241 1.00 95.38 71 LEU A O 1
ATOM 518 N N . GLY A 1 72 ? -3.208 -1.178 -2.693 1.00 95.12 72 GLY A N 1
ATOM 519 C CA . GLY A 1 72 ? -2.634 -1.764 -3.896 1.00 95.12 72 GLY A CA 1
ATOM 520 C C . GLY A 1 72 ? -2.009 -3.138 -3.643 1.00 95.12 72 GLY A C 1
ATOM 521 O O . GLY A 1 72 ? -2.312 -4.066 -4.386 1.00 95.12 72 GLY A O 1
ATOM 522 N N . HIS A 1 73 ? -1.248 -3.331 -2.560 1.00 95.62 73 HIS A N 1
ATOM 523 C CA . HIS A 1 73 ? -0.735 -4.664 -2.196 1.00 95.62 73 HIS A CA 1
ATOM 524 C C . HIS A 1 73 ? -1.854 -5.681 -1.916 1.00 95.62 73 HIS A C 1
ATOM 526 O O . HIS A 1 73 ? -1.769 -6.842 -2.326 1.00 95.62 73 HIS A O 1
ATOM 532 N N . CYS A 1 74 ? -2.930 -5.260 -1.243 1.00 95.44 74 CYS A N 1
ATOM 533 C CA . CYS A 1 74 ? -4.072 -6.139 -0.984 1.00 95.44 74 CYS A CA 1
ATOM 534 C C . CYS A 1 74 ? -4.867 -6.488 -2.249 1.00 95.44 74 CYS A C 1
ATOM 536 O O . CYS A 1 74 ? -5.356 -7.614 -2.347 1.00 95.44 74 CYS A O 1
ATOM 538 N N . LEU A 1 75 ? -4.982 -5.554 -3.200 1.00 94.62 75 LEU A N 1
ATOM 539 C CA . LEU A 1 75 ? -5.593 -5.777 -4.516 1.00 94.62 75 LEU A CA 1
ATOM 540 C C . LEU A 1 75 ? -4.725 -6.652 -5.424 1.00 94.62 75 LEU A C 1
ATOM 542 O O . LEU A 1 75 ? -5.263 -7.445 -6.193 1.00 94.62 75 LEU A O 1
ATOM 546 N N . ASP A 1 76 ? -3.400 -6.526 -5.327 1.00 93.56 76 ASP A N 1
ATOM 547 C CA . ASP A 1 76 ? -2.472 -7.357 -6.085 1.00 93.56 76 ASP A CA 1
ATOM 548 C C . ASP A 1 76 ? -2.537 -8.825 -5.661 1.00 93.56 76 ASP A C 1
ATOM 550 O O . ASP A 1 76 ? -2.491 -9.716 -6.505 1.00 93.56 76 ASP A O 1
ATOM 554 N N . ALA A 1 77 ? -2.592 -9.088 -4.350 1.00 88.19 77 ALA A N 1
ATOM 555 C CA . ALA A 1 77 ? -2.560 -10.438 -3.779 1.00 88.19 77 ALA A CA 1
ATOM 556 C C . ALA A 1 77 ? -1.396 -11.327 -4.302 1.00 88.19 77 ALA A C 1
ATOM 558 O O . ALA A 1 77 ? -1.468 -12.556 -4.253 1.00 88.19 77 ALA A O 1
ATOM 559 N N . GLY A 1 78 ? -0.304 -10.717 -4.786 1.00 86.12 78 GLY A N 1
ATOM 560 C CA . GLY A 1 78 ? 0.852 -11.392 -5.379 1.00 86.12 78 GLY A CA 1
ATOM 561 C C . GLY A 1 78 ? 0.743 -11.691 -6.881 1.00 86.12 78 GLY A C 1
ATOM 562 O O . GLY A 1 78 ? 1.647 -12.332 -7.426 1.00 86.12 78 GLY A O 1
ATOM 563 N N . HIS A 1 79 ? -0.314 -11.249 -7.572 1.00 87.94 79 HIS A N 1
ATOM 564 C CA . HIS A 1 79 ? -0.479 -11.431 -9.020 1.00 87.94 79 HIS A CA 1
ATOM 565 C C . HIS A 1 79 ? 0.590 -10.702 -9.849 1.00 87.94 79 HIS A C 1
ATOM 567 O O . HIS A 1 79 ? 0.926 -11.153 -10.950 1.00 87.94 79 HIS A O 1
ATOM 573 N N . SER A 1 80 ? 1.151 -9.614 -9.323 1.00 88.62 80 SER A N 1
ATOM 574 C CA . SER A 1 80 ? 2.193 -8.788 -9.936 1.00 88.62 80 SER A CA 1
ATOM 575 C C . SER A 1 80 ? 3.481 -9.549 -10.241 1.00 88.62 80 SER A C 1
ATOM 577 O O . SER A 1 80 ? 4.162 -9.233 -11.215 1.00 88.62 80 SER A O 1
ATOM 579 N N . ARG A 1 81 ? 3.794 -10.600 -9.468 1.00 85.81 81 ARG A N 1
ATOM 580 C CA . ARG A 1 81 ? 5.051 -11.371 -9.546 1.00 85.81 81 ARG A CA 1
ATOM 581 C C . ARG A 1 81 ? 5.382 -11.888 -10.951 1.00 85.81 81 ARG A C 1
ATOM 583 O O . ARG A 1 81 ? 6.552 -12.056 -11.279 1.00 85.81 81 ARG A O 1
ATOM 590 N N . ARG A 1 82 ? 4.370 -12.097 -11.802 1.00 85.06 82 ARG A N 1
ATOM 591 C CA . ARG A 1 82 ? 4.534 -12.512 -13.209 1.00 85.06 82 ARG A CA 1
ATOM 592 C C . ARG A 1 82 ? 5.118 -11.436 -14.136 1.00 85.06 82 ARG A C 1
ATOM 594 O O . ARG A 1 82 ? 5.542 -11.772 -15.234 1.00 85.06 82 ARG A O 1
ATOM 601 N N . PHE A 1 83 ? 5.108 -10.165 -13.731 1.00 81.69 83 PHE A N 1
ATOM 602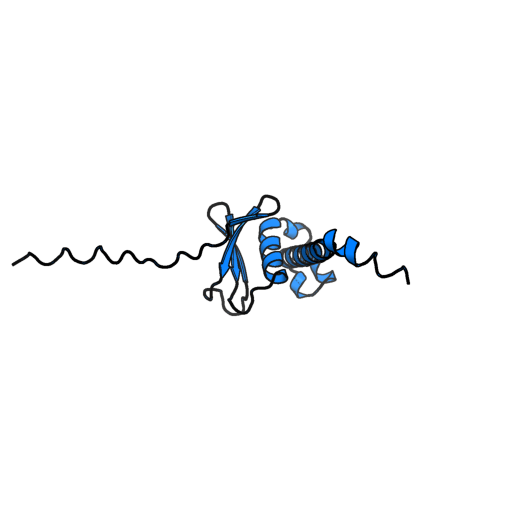 C CA . PHE A 1 83 ? 5.625 -9.045 -14.527 1.00 81.69 83 PHE A CA 1
ATOM 603 C C . PHE A 1 83 ? 7.116 -8.766 -14.278 1.00 81.69 83 PHE A C 1
ATOM 605 O O . PHE A 1 83 ? 7.697 -7.920 -14.956 1.00 81.69 83 PHE A O 1
ATOM 612 N N . GLY A 1 84 ? 7.748 -9.472 -13.331 1.00 84.44 84 GLY A N 1
ATOM 613 C CA . GLY A 1 84 ? 9.159 -9.285 -12.997 1.00 84.44 84 GLY A CA 1
ATOM 614 C C . GLY A 1 84 ? 9.477 -7.830 -12.642 1.00 84.44 84 GLY A C 1
ATOM 615 O O . GLY A 1 84 ? 8.717 -7.169 -11.947 1.00 84.44 84 GLY A O 1
ATOM 616 N N . GLN A 1 85 ? 10.583 -7.309 -13.163 1.00 85.06 85 GLN A N 1
ATOM 617 C CA . GLN A 1 85 ? 11.091 -5.969 -12.847 1.00 85.06 85 GLN A CA 1
ATOM 618 C C . GLN A 1 85 ? 10.398 -4.818 -13.613 1.00 85.06 85 GLN A C 1
ATOM 620 O O . GLN A 1 85 ? 10.952 -3.728 -13.741 1.00 85.06 85 GLN A O 1
ATOM 625 N N . ALA A 1 86 ? 9.178 -5.017 -14.128 1.00 78.81 86 ALA A N 1
ATOM 626 C CA . ALA A 1 86 ? 8.469 -4.012 -14.932 1.00 78.81 86 ALA A CA 1
ATOM 627 C C . ALA A 1 86 ? 8.232 -2.668 -14.208 1.00 78.81 86 ALA A C 1
ATOM 629 O O . ALA A 1 86 ? 8.115 -1.633 -14.865 1.00 78.81 86 ALA A O 1
ATOM 630 N N . GLY A 1 87 ? 8.189 -2.651 -12.872 1.00 77.06 87 GLY A N 1
ATOM 631 C CA . GLY A 1 87 ? 8.054 -1.411 -12.107 1.00 77.06 87 GLY A CA 1
ATOM 632 C C . GLY A 1 87 ? 9.331 -0.555 -12.043 1.00 77.06 87 GLY A C 1
ATOM 633 O O . GLY A 1 87 ? 9.212 0.652 -11.825 1.00 77.06 87 GLY A O 1
ATOM 634 N N . CYS A 1 88 ? 10.519 -1.102 -12.360 1.00 84.50 88 CYS A N 1
ATOM 635 C CA . CYS A 1 88 ? 11.774 -0.331 -12.439 1.00 84.50 88 CYS A CA 1
ATOM 636 C C . CYS A 1 88 ? 11.671 0.893 -13.366 1.00 84.50 88 CYS A C 1
ATOM 638 O O . CYS A 1 88 ? 12.352 1.892 -13.153 1.00 84.50 88 CYS A O 1
ATOM 640 N N . VAL A 1 89 ? 10.815 0.823 -14.396 1.00 81.25 89 VAL A N 1
ATOM 641 C CA . VAL A 1 89 ? 10.597 1.900 -15.380 1.00 81.25 89 VAL A CA 1
ATOM 642 C C . VAL A 1 89 ? 10.009 3.162 -14.728 1.00 81.25 89 VAL A C 1
ATOM 644 O O . VAL A 1 89 ? 10.169 4.261 -15.253 1.00 81.25 89 VAL A O 1
ATOM 647 N N . TRP A 1 90 ? 9.357 3.025 -13.568 1.00 72.38 90 TRP A N 1
ATOM 648 C CA . TRP A 1 90 ? 8.837 4.147 -12.784 1.00 72.38 90 TRP A CA 1
ATOM 649 C C . TRP A 1 90 ? 9.827 4.653 -11.733 1.00 72.38 90 TRP A C 1
ATOM 651 O O . TRP A 1 90 ? 9.892 5.863 -11.503 1.00 72.38 90 TRP A O 1
ATOM 661 N N . ARG A 1 91 ? 10.533 3.737 -11.055 1.00 79.44 91 ARG A N 1
ATOM 662 C CA . ARG A 1 91 ? 11.531 4.013 -10.005 1.00 79.44 91 ARG A CA 1
ATOM 663 C C . ARG A 1 91 ? 12.228 2.738 -9.545 1.00 79.44 91 ARG A C 1
ATOM 665 O O . ARG A 1 91 ? 11.640 1.665 -9.574 1.00 79.44 91 ARG A O 1
ATOM 672 N N . GLU A 1 92 ? 13.445 2.885 -9.028 1.00 85.50 92 GLU A N 1
ATOM 673 C CA . GLU A 1 92 ? 14.267 1.774 -8.529 1.00 85.50 92 GLU A CA 1
ATOM 674 C C . GLU A 1 92 ? 13.568 0.955 -7.432 1.00 85.50 92 GLU A C 1
ATOM 676 O O . GLU A 1 92 ? 13.581 -0.269 -7.477 1.00 85.50 92 GLU A O 1
ATOM 681 N N . TYR A 1 93 ? 12.867 1.592 -6.487 1.00 79.50 93 TYR A N 1
ATOM 682 C CA . TYR A 1 93 ? 12.167 0.845 -5.434 1.00 79.50 93 TYR A CA 1
ATOM 683 C C . TYR A 1 93 ? 10.938 0.066 -5.936 1.00 79.50 93 TYR A C 1
ATOM 685 O O . TYR A 1 93 ? 10.547 -0.923 -5.327 1.00 79.50 93 TYR A O 1
ATOM 693 N N . ALA A 1 94 ? 10.383 0.449 -7.090 1.00 85.31 94 ALA A N 1
ATOM 694 C CA . ALA A 1 94 ? 9.333 -0.295 -7.780 1.00 85.31 94 ALA A CA 1
ATOM 695 C C . ALA A 1 94 ? 9.887 -1.466 -8.620 1.00 85.31 94 ALA A C 1
ATOM 697 O O . ALA A 1 94 ? 9.133 -2.119 -9.340 1.00 85.31 94 ALA A O 1
ATOM 698 N N . CYS A 1 95 ? 11.192 -1.758 -8.557 1.00 88.31 95 CYS A N 1
ATOM 699 C CA . CYS A 1 95 ? 11.760 -2.957 -9.174 1.00 88.31 95 CYS A CA 1
ATOM 700 C C . CYS A 1 95 ? 11.229 -4.264 -8.562 1.00 88.31 95 CYS A C 1
ATOM 702 O O . CYS A 1 95 ? 11.249 -5.289 -9.246 1.00 88.31 95 CYS A O 1
ATOM 704 N N . ASP A 1 96 ? 10.723 -4.242 -7.322 1.00 91.88 96 ASP A N 1
ATOM 705 C CA . ASP A 1 96 ? 9.828 -5.300 -6.852 1.00 91.88 96 ASP A CA 1
ATOM 706 C C . ASP A 1 96 ? 8.449 -5.120 -7.527 1.00 91.88 96 ASP A C 1
ATOM 708 O O . ASP A 1 96 ? 7.828 -4.062 -7.379 1.00 91.88 96 ASP A O 1
ATOM 712 N N . PRO A 1 97 ? 7.938 -6.119 -8.274 1.00 91.00 97 PRO A N 1
ATOM 713 C CA . PRO A 1 97 ? 6.650 -6.007 -8.954 1.00 91.00 97 PRO A CA 1
ATOM 714 C C . PRO A 1 97 ? 5.465 -5.680 -8.032 1.00 91.00 97 PRO A C 1
ATOM 716 O O . PRO A 1 97 ? 4.518 -5.040 -8.498 1.00 91.00 97 PRO A O 1
ATOM 719 N N . ALA A 1 98 ? 5.492 -6.091 -6.759 1.00 92.25 98 ALA A N 1
ATOM 720 C CA . ALA A 1 98 ? 4.410 -5.810 -5.816 1.00 92.25 98 ALA A CA 1
ATOM 721 C C . ALA A 1 98 ? 4.389 -4.329 -5.407 1.00 92.25 98 ALA A C 1
ATOM 723 O O . ALA A 1 98 ? 3.317 -3.721 -5.377 1.00 92.25 98 ALA A O 1
ATOM 724 N N . GLU A 1 99 ? 5.567 -3.743 -5.174 1.00 92.75 99 GLU A N 1
ATOM 725 C CA . GLU A 1 99 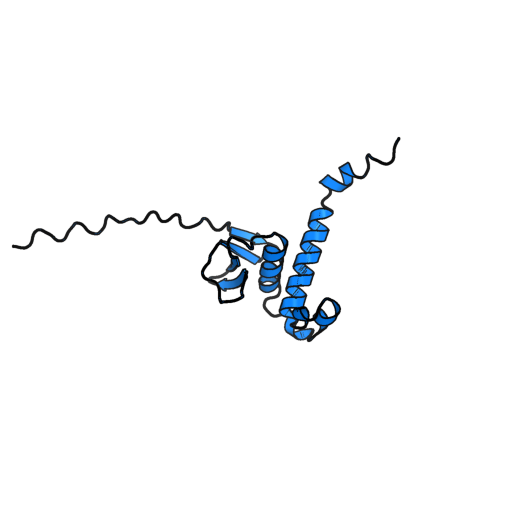? 5.759 -2.305 -4.939 1.00 92.75 99 GLU A CA 1
ATOM 726 C C . GLU A 1 99 ? 5.340 -1.499 -6.172 1.00 92.75 99 GLU A C 1
ATOM 728 O O . GLU A 1 99 ? 4.527 -0.578 -6.085 1.00 92.75 99 GLU A O 1
ATOM 733 N N . GLY A 1 100 ? 5.813 -1.903 -7.357 1.00 92.31 100 GLY A N 1
ATOM 734 C CA . GLY A 1 100 ? 5.468 -1.241 -8.615 1.00 92.31 100 GLY A CA 1
ATOM 735 C C . GLY A 1 100 ? 3.972 -1.271 -8.939 1.00 92.31 100 GLY A C 1
ATOM 736 O O . GLY A 1 100 ? 3.434 -0.280 -9.449 1.00 92.31 100 GLY A O 1
ATOM 737 N N . TYR A 1 101 ? 3.273 -2.363 -8.610 1.00 92.38 101 TYR A N 1
ATOM 738 C CA . TYR A 1 101 ? 1.813 -2.419 -8.713 1.00 92.38 101 TYR A CA 1
ATOM 739 C C . TYR A 1 101 ? 1.148 -1.463 -7.717 1.00 92.38 101 TYR A C 1
ATOM 741 O O . TYR A 1 101 ? 0.307 -0.654 -8.121 1.00 92.38 101 TYR A O 1
ATOM 749 N N . ALA A 1 102 ? 1.530 -1.534 -6.437 1.00 93.88 102 ALA A N 1
ATOM 750 C CA . ALA A 1 102 ? 0.959 -0.722 -5.365 1.00 93.88 102 ALA A CA 1
ATOM 751 C C . ALA A 1 102 ? 1.093 0.782 -5.645 1.00 93.88 102 ALA A C 1
ATOM 753 O O . ALA A 1 102 ? 0.118 1.534 -5.570 1.00 93.88 102 ALA A O 1
ATOM 754 N N . ASP A 1 103 ? 2.277 1.194 -6.086 1.00 91.44 103 ASP A N 1
ATOM 755 C CA . ASP A 1 103 ? 2.598 2.542 -6.543 1.00 91.44 103 ASP A CA 1
ATOM 756 C C . ASP A 1 103 ? 1.751 3.014 -7.726 1.00 91.44 103 ASP A C 1
ATOM 758 O O . ASP A 1 103 ? 1.186 4.114 -7.702 1.00 91.44 103 ASP A O 1
ATOM 762 N N . THR A 1 104 ? 1.660 2.185 -8.769 1.00 89.25 104 THR A N 1
ATOM 763 C CA . THR A 1 104 ? 0.891 2.509 -9.977 1.00 89.25 104 THR A CA 1
ATOM 764 C C . THR A 1 104 ? -0.589 2.654 -9.637 1.00 89.25 104 THR A C 1
ATOM 766 O O . THR A 1 104 ? -1.236 3.613 -10.069 1.00 89.25 104 THR A O 1
ATOM 769 N N . TYR A 1 105 ? -1.120 1.753 -8.806 1.00 91.31 105 TYR A N 1
ATOM 770 C CA . TYR A 1 105 ? -2.487 1.832 -8.304 1.00 91.31 105 TYR A CA 1
ATOM 771 C C . TYR A 1 105 ? -2.721 3.114 -7.491 1.00 91.31 105 TYR A C 1
ATOM 773 O O . TYR A 1 105 ? -3.664 3.850 -7.785 1.00 91.31 105 TYR A O 1
ATOM 781 N N . ALA A 1 106 ? -1.849 3.434 -6.528 1.00 91.75 106 ALA A N 1
ATOM 782 C CA . ALA A 1 106 ? -1.978 4.623 -5.683 1.00 91.75 106 ALA A CA 1
ATOM 783 C C . ALA A 1 106 ? -2.010 5.922 -6.496 1.00 91.75 106 ALA A C 1
ATOM 785 O O . ALA A 1 106 ? -2.844 6.804 -6.257 1.00 91.75 106 ALA A O 1
ATOM 786 N N . ARG A 1 107 ? -1.130 6.015 -7.499 1.00 88.31 107 ARG A N 1
ATOM 787 C CA . ARG A 1 107 ? -1.057 7.150 -8.417 1.00 88.31 107 ARG A CA 1
ATOM 788 C C . ARG A 1 107 ? -2.325 7.279 -9.263 1.00 88.31 107 ARG A C 1
ATOM 790 O O . ARG A 1 107 ? -2.945 8.340 -9.249 1.00 88.31 107 ARG A O 1
ATOM 797 N N . LEU A 1 108 ? -2.751 6.207 -9.935 1.00 88.12 108 LEU A N 1
ATOM 798 C CA . LEU A 1 108 ? -3.958 6.212 -10.774 1.00 88.12 108 LEU A CA 1
ATOM 799 C C . LEU A 1 108 ? -5.234 6.477 -9.961 1.00 88.12 108 LEU A C 1
ATOM 801 O O . LEU A 1 108 ? -6.141 7.164 -10.439 1.00 88.12 108 LEU A O 1
ATOM 805 N N . TYR A 1 109 ? -5.305 5.964 -8.730 1.00 85.69 109 TYR A N 1
ATOM 806 C CA . TYR A 1 109 ? -6.396 6.232 -7.796 1.00 85.69 109 TYR A CA 1
ATOM 807 C C . TYR A 1 109 ? -6.476 7.726 -7.455 1.00 85.69 109 TYR A C 1
ATOM 809 O O . TYR A 1 109 ? -7.560 8.315 -7.496 1.00 85.69 109 TYR A O 1
ATOM 817 N N . PHE A 1 110 ? -5.335 8.363 -7.172 1.00 81.75 110 PHE A N 1
ATOM 818 C CA . PHE A 1 110 ? -5.277 9.791 -6.867 1.00 81.75 110 PHE A CA 1
ATOM 819 C C . PHE A 1 110 ? -5.573 10.664 -8.096 1.00 81.75 110 PHE A C 1
ATOM 821 O O . PHE A 1 110 ? -6.422 11.552 -8.014 1.00 81.75 110 PHE A O 1
ATOM 828 N N . GLU A 1 111 ? -4.968 10.367 -9.251 1.00 80.94 111 GLU A N 1
ATOM 829 C CA . GLU A 1 111 ? -5.227 11.062 -10.523 1.00 80.94 111 GLU A CA 1
ATOM 830 C C . GLU A 1 111 ? -6.724 11.015 -10.886 1.00 80.94 111 GLU A C 1
ATOM 832 O O . GLU A 1 111 ? -7.341 12.059 -11.108 1.00 80.94 111 GLU A O 1
ATOM 837 N N . ARG A 1 112 ? -7.366 9.837 -10.829 1.00 75.81 112 ARG A N 1
ATOM 838 C CA . ARG A 1 112 ? -8.820 9.709 -11.057 1.00 75.81 112 ARG A CA 1
ATOM 839 C C . ARG A 1 112 ? -9.664 10.424 -10.002 1.00 75.81 112 ARG A C 1
ATOM 841 O O . ARG A 1 112 ? -10.686 11.014 -10.350 1.00 75.81 112 ARG A O 1
ATOM 848 N N . SER A 1 113 ? -9.248 10.408 -8.735 1.00 69.62 113 SER A N 1
ATOM 849 C CA . SER A 1 113 ? -9.958 11.112 -7.656 1.00 69.62 113 SER A CA 1
ATOM 850 C C . SER A 1 113 ? -9.940 12.633 -7.849 1.00 69.62 113 SER A C 1
ATOM 852 O O . SER A 1 113 ? -10.937 13.299 -7.560 1.00 69.62 113 SER A O 1
ATOM 854 N N . LEU A 1 114 ? -8.850 13.187 -8.392 1.00 56.97 114 LEU A N 1
ATOM 855 C CA . LEU A 1 114 ? -8.741 14.608 -8.738 1.00 56.97 114 LEU A CA 1
ATOM 856 C C . LEU A 1 114 ? -9.575 15.004 -9.970 1.00 56.97 114 LEU A C 1
ATOM 858 O O . LEU A 1 114 ? -10.028 16.146 -10.039 1.00 56.97 114 LEU A O 1
ATOM 862 N N . ILE A 1 115 ? -9.810 14.068 -10.898 1.00 51.78 115 ILE A N 1
ATOM 863 C CA . ILE A 1 115 ? -10.610 14.249 -12.129 1.00 51.78 115 ILE A CA 1
ATOM 864 C C . ILE A 1 115 ? -12.133 14.128 -11.866 1.00 51.78 115 ILE A C 1
ATOM 866 O O . ILE A 1 115 ? -12.949 14.337 -12.762 1.00 51.78 115 ILE A O 1
ATOM 870 N N . SER A 1 116 ? -12.554 13.838 -10.627 1.00 45.09 116 SER A N 1
ATOM 871 C CA . SER A 1 116 ? -13.969 13.665 -10.257 1.00 45.09 116 SER A CA 1
ATOM 872 C C . SER A 1 116 ? -14.872 14.830 -10.738 1.00 45.09 116 SER A C 1
ATOM 874 O O . SER A 1 116 ? -14.514 15.996 -10.527 1.00 45.09 116 SER A O 1
ATOM 876 N N . PRO A 1 117 ? -16.064 14.571 -11.335 1.00 50.19 117 PRO A N 1
ATOM 877 C CA . PRO A 1 117 ? -16.827 15.561 -12.116 1.00 50.19 117 PRO A CA 1
ATOM 878 C C . PRO A 1 117 ? -17.163 16.890 -11.423 1.00 50.19 117 PRO A C 1
ATOM 880 O O . PRO A 1 117 ? -17.363 17.900 -12.096 1.00 50.19 117 PRO A O 1
ATOM 883 N N . ARG A 1 118 ? -17.178 16.932 -10.083 1.00 52.12 118 ARG A N 1
ATOM 884 C CA . ARG A 1 118 ? -17.385 18.176 -9.318 1.00 52.12 118 ARG A CA 1
ATOM 885 C C . ARG A 1 118 ? -16.287 19.228 -9.535 1.00 52.12 118 ARG A C 1
ATOM 887 O O . ARG A 1 118 ? -16.544 20.395 -9.262 1.00 52.12 118 ARG A O 1
ATOM 894 N N . ARG A 1 119 ? -15.093 18.854 -10.019 1.00 47.34 119 ARG A N 1
ATOM 895 C CA . ARG A 1 119 ? -14.041 19.814 -10.408 1.00 47.34 119 ARG A CA 1
ATOM 896 C C . ARG A 1 119 ? -14.071 20.202 -11.885 1.00 47.34 119 ARG A C 1
ATOM 898 O O . ARG A 1 119 ? -13.767 21.351 -12.183 1.00 47.34 119 ARG A O 1
ATOM 905 N N . ALA A 1 120 ? -14.515 19.320 -12.782 1.00 48.12 120 ALA A N 1
ATOM 906 C CA . ALA A 1 120 ? -14.729 19.679 -14.189 1.00 48.12 120 ALA A CA 1
ATOM 907 C C . ALA A 1 120 ? -15.738 20.840 -14.326 1.00 48.12 120 ALA A C 1
ATOM 909 O O . ALA A 1 120 ? -15.492 21.793 -15.060 1.00 48.12 120 ALA A O 1
ATOM 910 N N . ALA A 1 121 ? -16.803 20.824 -13.515 1.00 48.78 121 ALA A N 1
ATOM 911 C CA . ALA A 1 121 ? -17.801 21.896 -13.443 1.00 48.78 121 ALA A CA 1
ATOM 912 C C . ALA A 1 121 ? -17.283 23.243 -12.882 1.00 48.78 121 ALA A C 1
ATOM 914 O O . ALA A 1 121 ? -17.969 24.251 -13.013 1.00 48.78 121 ALA A O 1
ATOM 915 N N . LEU A 1 122 ? -16.103 23.275 -12.249 1.00 48.44 122 LEU A N 1
ATOM 916 C CA . LEU A 1 122 ? -15.473 24.505 -11.741 1.00 48.44 122 LEU A CA 1
ATOM 917 C C . LEU A 1 122 ? -14.337 25.007 -12.643 1.00 48.44 122 LEU A C 1
ATOM 919 O O . LEU A 1 122 ? -14.057 26.201 -12.644 1.00 48.44 122 LEU A O 1
ATOM 923 N N . ALA A 1 123 ? -13.705 24.124 -13.422 1.00 50.00 123 ALA A N 1
ATOM 924 C CA . ALA A 1 123 ? -12.718 24.512 -14.429 1.00 50.00 123 ALA A CA 1
ATOM 925 C C . ALA A 1 123 ? -13.381 25.1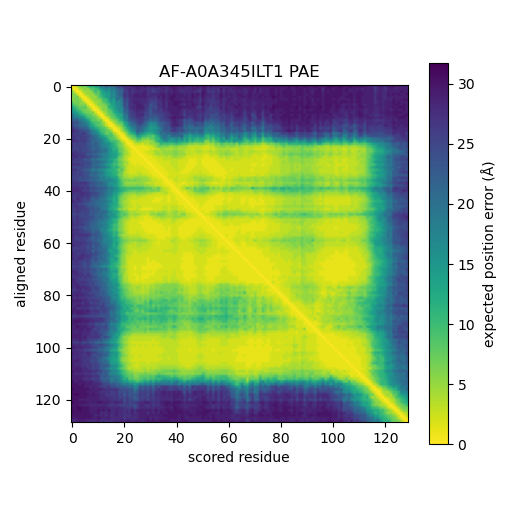39 -15.673 1.00 50.00 123 ALA A C 1
ATOM 927 O O . ALA A 1 123 ? -12.886 26.135 -16.189 1.00 50.00 123 ALA A O 1
ATOM 928 N N . GLY A 1 124 ? -14.543 24.628 -16.099 1.00 43.00 124 GLY A N 1
ATOM 929 C CA . GLY A 1 124 ? -15.286 25.122 -17.270 1.00 43.00 124 GLY A CA 1
ATOM 930 C C . GLY A 1 124 ? -16.032 26.456 -17.096 1.00 43.00 124 GLY A C 1
ATOM 931 O O . GLY A 1 124 ? -16.973 26.705 -17.835 1.00 43.00 124 GLY A O 1
ATOM 932 N N . SER A 1 125 ? -15.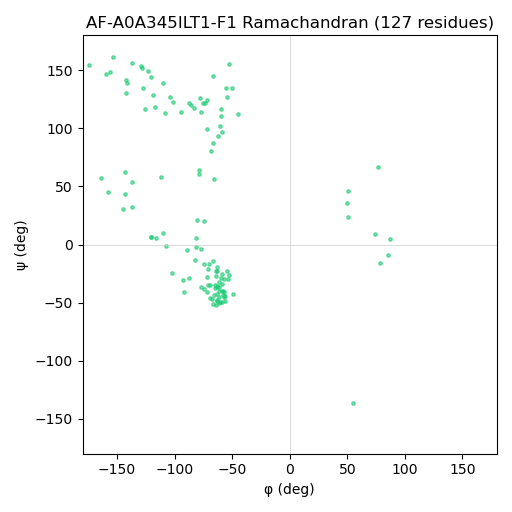670 27.281 -16.106 1.00 44.47 125 SER A N 1
ATOM 933 C CA . SER A 1 125 ? -16.274 28.606 -15.840 1.00 44.47 125 SER A CA 1
ATOM 934 C C . SER A 1 125 ? -15.246 29.754 -15.907 1.00 44.47 125 SER A C 1
ATOM 936 O O . SER A 1 125 ? -15.546 30.897 -15.571 1.00 44.47 125 SER A O 1
ATOM 938 N N . ALA A 1 126 ? -14.005 29.450 -16.312 1.00 47.97 126 ALA A N 1
ATOM 939 C CA . ALA A 1 126 ? -12.908 30.415 -16.426 1.00 47.97 126 ALA A CA 1
ATOM 940 C C . ALA A 1 126 ? -12.533 30.772 -17.882 1.00 47.97 126 ALA A C 1
ATOM 942 O O . ALA A 1 126 ? -11.669 31.617 -18.086 1.00 47.97 126 ALA A O 1
ATOM 943 N N . GLU A 1 127 ? -13.196 30.172 -18.876 1.00 42.94 127 GLU A N 1
ATOM 944 C CA . GLU A 1 127 ? -13.076 30.492 -20.309 1.00 42.94 127 GLU A CA 1
ATOM 945 C C . GLU A 1 127 ? -14.379 31.129 -20.821 1.00 42.94 127 GLU A C 1
ATOM 947 O O . GLU A 1 127 ? -15.035 30.594 -21.706 1.00 42.94 127 GLU A O 1
ATOM 952 N N . ASP A 1 128 ? -14.784 32.251 -20.209 1.00 43.38 128 ASP A N 1
ATOM 953 C CA . ASP A 1 128 ? -15.843 33.130 -20.743 1.00 43.38 128 ASP A CA 1
ATOM 954 C C . ASP A 1 128 ? -15.826 34.532 -20.075 1.00 43.38 128 ASP A C 1
ATOM 956 O O . ASP A 1 128 ? -16.800 34.962 -19.446 1.00 43.38 128 ASP A O 1
ATOM 960 N N . ARG A 1 129 ? -14.681 35.238 -20.150 1.00 40.00 129 ARG A N 1
ATOM 961 C CA . ARG A 1 129 ? -14.529 36.693 -19.896 1.00 40.00 129 ARG A CA 1
ATOM 962 C C . ARG A 1 129 ? -13.374 37.295 -20.690 1.00 40.00 129 ARG A C 1
ATOM 964 O O . ARG A 1 129 ? 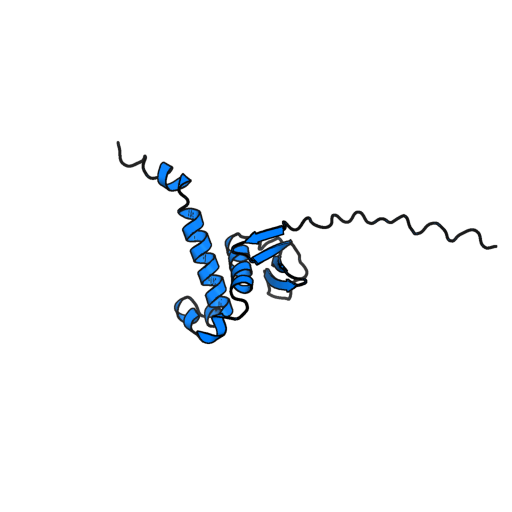-12.309 36.646 -20.718 1.00 40.00 129 ARG A O 1
#

Nearest PDB structures (foldseek):
  8vwj-assembly1_e  TM=6.578E-01  e=2.337E+00  Autographa californica multiple nucleopolyhedrovirus
  8vq2-assembly1_A  TM=2.398E-01  e=8.156E+00  Human alphaherpesvirus 1

pLDDT: mean 77.42, std 19.55, range [40.0, 96.38]

Organism: NCBI:txid980427

Sequence (129 aa):
MKKLLLALSLLCSCAPALQSPAATIHGVPVRYQVTEALPGGTNASAHWLGGHCLIRVRPGAVTSLILAHELGHCLDAGHSRRFGQAGCVWREYACDPAEGYADTYARLYFERSLISPRRAALAGSAEDR

Secondary structure (DSSP, 8-state):
--------S------------EEEETTEEEEEEE-S-S-TT-SEEEEEETTEEEEEE-GGG--HHHHHHHHHHHHHTTGGGGGGGGGGGT-GGGGSHHHHHHHHHHHHHHHHHHT-HHHHHHHTTSS--

Mean predicted aligned error: 12.55 Å